Protein AF-A0AAE0CPK6-F1 (afdb_monomer_lite)

Organism: NCBI:txid168575

Radius of gyration: 24.34 Å; chains: 1; bounding box: 61×37×57 Å

Sequence (137 aa):
MIRNIWILVYSTSNIWTSWIKAYLLKGLSINAKVNAIVLDDNWRLPGAMSIDLAEIQSRMPSYNPNSTFDDRIMWLPSSNGIYSAVSAMDSLRTPHPLVSWYKIMWFPQNIPRMGFILWLAIKGRLSTLDRVQRYDP

pLDDT: mean 75.07, std 14.52, range [30.91, 92.25]

Foldseek 3Di:
DVVVVCCVLPVDPDPVSVVCCVAFCPVHDPPHDQVVQDDPQAGNTPDDPDPVSVVVNVPDDGRDDDPVDDDDQFDVLDPVRDDDPVSVVVVVDDDDDDDPCVCVLDDPPDDVVVSVVVVCVVVVNPPDCVVVVVPDD

Structure (mmCIF, N/CA/C/O backbone):
data_AF-A0AAE0CPK6-F1
#
_entry.id   AF-A0AAE0CPK6-F1
#
loop_
_atom_site.group_PDB
_atom_site.id
_atom_site.type_symbol
_atom_site.label_atom_id
_atom_site.label_alt_id
_atom_site.label_comp_id
_atom_site.label_asym_id
_atom_site.label_entity_id
_atom_site.label_seq_id
_atom_site.pdbx_PDB_ins_code
_atom_site.Cartn_x
_atom_site.Cartn_y
_atom_site.Cartn_z
_atom_site.occupancy
_atom_site.B_iso_or_equiv
_atom_site.auth_seq_id
_atom_site.auth_comp_id
_atom_site.auth_asym_id
_atom_site.auth_atom_id
_atom_site.pdbx_PDB_model_num
ATOM 1 N N . MET A 1 1 ? 17.591 1.811 -5.990 1.00 42.50 1 MET A N 1
ATOM 2 C CA . MET A 1 1 ? 16.547 1.111 -5.202 1.00 42.50 1 MET A CA 1
ATOM 3 C C . MET A 1 1 ? 15.745 0.076 -6.004 1.00 42.50 1 MET A C 1
ATOM 5 O O . MET A 1 1 ? 14.883 -0.553 -5.419 1.00 42.50 1 MET A O 1
ATOM 9 N N . ILE A 1 2 ? 16.079 -0.227 -7.269 1.00 32.22 2 ILE A N 1
ATOM 10 C CA . ILE A 1 2 ? 15.656 -1.499 -7.892 1.00 32.22 2 ILE A CA 1
ATOM 11 C C . ILE A 1 2 ? 16.269 -2.677 -7.126 1.00 32.22 2 ILE A C 1
ATOM 13 O O . ILE A 1 2 ? 15.557 -3.607 -6.799 1.00 32.22 2 ILE A O 1
ATOM 17 N N . ARG A 1 3 ? 17.523 -2.561 -6.668 1.00 32.56 3 ARG A N 1
ATOM 18 C CA . ARG A 1 3 ? 18.231 -3.570 -5.858 1.00 32.56 3 ARG A CA 1
ATOM 19 C C . ARG A 1 3 ? 17.502 -4.011 -4.572 1.00 32.56 3 ARG A C 1
ATOM 21 O O . ARG A 1 3 ? 17.610 -5.171 -4.214 1.00 32.56 3 ARG A O 1
ATOM 28 N N . ASN A 1 4 ? 16.729 -3.142 -3.908 1.00 30.91 4 ASN A N 1
ATOM 29 C CA . ASN A 1 4 ? 16.100 -3.469 -2.614 1.00 30.91 4 ASN A CA 1
ATOM 30 C C . ASN A 1 4 ? 14.715 -4.126 -2.762 1.00 30.91 4 ASN A C 1
ATOM 32 O O . ASN A 1 4 ? 14.389 -5.017 -1.984 1.00 30.91 4 ASN A O 1
ATOM 36 N N . ILE A 1 5 ? 13.942 -3.769 -3.796 1.00 42.53 5 ILE A N 1
ATOM 37 C CA . ILE A 1 5 ? 12.743 -4.533 -4.195 1.00 42.53 5 ILE A CA 1
ATOM 38 C C . ILE A 1 5 ? 13.173 -5.873 -4.805 1.00 42.53 5 ILE A C 1
ATOM 40 O O . ILE A 1 5 ? 12.574 -6.908 -4.524 1.00 42.53 5 ILE A O 1
ATOM 44 N N . TRP A 1 6 ? 14.284 -5.878 -5.549 1.00 41.53 6 TRP A N 1
ATOM 45 C CA . TRP A 1 6 ? 14.892 -7.100 -6.060 1.00 41.53 6 TRP A CA 1
ATOM 46 C C . TRP A 1 6 ? 15.318 -8.034 -4.926 1.00 41.53 6 TRP A C 1
ATOM 48 O O . TRP A 1 6 ? 15.040 -9.210 -5.020 1.00 41.53 6 TRP A O 1
ATOM 58 N N . ILE A 1 7 ? 15.883 -7.557 -3.812 1.00 37.34 7 ILE A N 1
ATOM 59 C CA . ILE A 1 7 ? 16.256 -8.423 -2.673 1.00 37.34 7 ILE A CA 1
ATOM 60 C C . ILE A 1 7 ? 15.035 -9.077 -1.992 1.00 37.34 7 ILE A C 1
ATOM 62 O O . ILE A 1 7 ? 15.117 -10.246 -1.612 1.00 37.34 7 ILE A O 1
ATOM 66 N N . LEU A 1 8 ? 13.887 -8.391 -1.909 1.00 41.06 8 LEU A N 1
ATOM 67 C CA . LEU A 1 8 ? 12.632 -8.983 -1.409 1.00 41.06 8 LEU A CA 1
ATOM 68 C C . LEU A 1 8 ? 12.038 -10.027 -2.377 1.00 41.06 8 LEU A C 1
ATOM 70 O O . LEU A 1 8 ? 11.474 -11.023 -1.930 1.00 41.06 8 LEU A O 1
ATOM 74 N N . VAL A 1 9 ? 12.218 -9.835 -3.688 1.00 45.38 9 VAL A N 1
ATOM 75 C CA . VAL A 1 9 ? 11.770 -10.748 -4.763 1.00 45.38 9 VAL A CA 1
ATOM 76 C C . VAL A 1 9 ? 12.792 -11.866 -5.058 1.00 45.38 9 VAL A C 1
ATOM 78 O O . VAL A 1 9 ? 12.444 -12.902 -5.612 1.00 45.38 9 VAL A O 1
ATOM 81 N N . TYR A 1 10 ? 14.063 -11.698 -4.695 1.00 46.44 10 TYR A N 1
ATOM 82 C CA . TYR A 1 10 ? 15.149 -12.599 -5.096 1.00 46.44 10 TYR A CA 1
ATOM 83 C C . TYR A 1 10 ? 15.528 -13.620 -4.023 1.00 46.44 10 TYR A C 1
ATOM 85 O O . TYR A 1 10 ? 16.046 -14.681 -4.359 1.00 46.44 10 TYR A O 1
ATOM 93 N N . SER A 1 11 ? 15.262 -13.326 -2.747 1.00 46.47 11 SER A N 1
ATOM 94 C CA . SER A 1 11 ? 15.707 -14.176 -1.634 1.00 46.47 11 SER A CA 1
ATOM 95 C C . SER A 1 11 ? 14.779 -15.361 -1.337 1.00 46.47 11 SER A C 1
ATOM 97 O O . SER A 1 11 ? 15.170 -16.298 -0.649 1.00 46.47 11 SER A O 1
ATOM 99 N N . THR A 1 12 ? 13.553 -15.375 -1.864 1.00 49.53 12 THR A N 1
ATOM 100 C CA . THR A 1 12 ? 12.637 -16.498 -1.635 1.00 49.53 12 THR A CA 1
ATOM 101 C C . THR A 1 12 ? 12.315 -17.199 -2.947 1.00 49.53 12 THR A C 1
ATOM 103 O O . THR A 1 12 ? 11.850 -16.601 -3.910 1.00 49.53 12 THR A O 1
ATOM 106 N N . SER A 1 13 ? 12.593 -18.499 -2.999 1.00 56.94 13 SER A N 1
ATOM 107 C CA . SER A 1 13 ? 12.091 -19.429 -4.010 1.00 56.94 13 SER A CA 1
ATOM 108 C C . SER A 1 13 ? 10.607 -19.701 -3.756 1.00 56.94 13 SER A C 1
ATOM 110 O O . SER A 1 13 ? 10.198 -20.821 -3.455 1.00 56.94 13 SER A O 1
ATOM 112 N N . ASN A 1 14 ? 9.794 -18.654 -3.774 1.00 62.22 14 ASN A N 1
ATOM 113 C CA . ASN A 1 14 ? 8.348 -18.756 -3.697 1.00 62.22 14 ASN A CA 1
ATOM 114 C C . ASN A 1 14 ? 7.775 -18.881 -5.113 1.00 62.22 14 ASN A C 1
ATOM 116 O O . ASN A 1 14 ? 8.312 -18.364 -6.090 1.00 62.22 14 ASN A O 1
ATOM 120 N N . ILE A 1 15 ? 6.661 -19.602 -5.221 1.00 64.81 15 ILE A N 1
ATOM 121 C CA . ILE A 1 15 ? 6.002 -19.943 -6.492 1.00 64.81 15 ILE A CA 1
ATOM 122 C C . ILE A 1 15 ? 5.818 -18.722 -7.399 1.00 64.81 15 ILE A C 1
ATOM 124 O O . ILE A 1 15 ? 5.993 -18.823 -8.608 1.00 64.81 15 ILE A O 1
ATOM 128 N N . TRP A 1 16 ? 5.545 -17.556 -6.815 1.00 51.31 16 TRP A N 1
ATOM 129 C CA . TRP A 1 16 ? 5.343 -16.309 -7.544 1.00 51.31 16 TRP A CA 1
ATOM 130 C C . TRP A 1 16 ? 6.608 -15.799 -8.255 1.00 51.31 16 TRP A C 1
ATOM 132 O O . TRP A 1 16 ? 6.542 -15.367 -9.404 1.00 51.31 16 TRP A O 1
ATOM 142 N N . THR A 1 17 ? 7.783 -15.909 -7.631 1.00 61.44 17 THR A N 1
ATOM 143 C CA . THR A 1 17 ? 9.053 -15.457 -8.226 1.00 61.44 17 THR A CA 1
ATOM 144 C C . THR A 1 17 ? 9.554 -16.456 -9.265 1.00 61.44 17 THR A C 1
ATOM 146 O O . THR A 1 17 ? 10.063 -16.051 -10.313 1.00 61.44 17 THR A O 1
ATOM 149 N N . SER A 1 18 ? 9.321 -17.752 -9.037 1.00 60.94 18 SER A N 1
ATOM 150 C CA . SER A 1 18 ? 9.518 -18.805 -10.040 1.00 60.94 18 SER A CA 1
ATOM 151 C C . SER A 1 18 ? 8.600 -18.624 -11.249 1.00 60.94 18 SER A C 1
ATOM 153 O O . SER A 1 18 ? 9.050 -18.786 -12.379 1.00 60.94 18 SER A O 1
ATOM 155 N N . TRP A 1 19 ? 7.344 -18.225 -11.036 1.00 66.69 19 TRP A N 1
ATOM 156 C CA . TRP A 1 19 ? 6.393 -17.933 -12.108 1.00 66.69 19 TRP A CA 1
ATOM 157 C C . TRP A 1 19 ? 6.839 -16.713 -12.931 1.00 66.69 19 TRP A C 1
ATOM 159 O O . TRP A 1 19 ? 6.979 -16.814 -14.146 1.00 66.69 19 TRP A O 1
ATOM 169 N N . ILE A 1 20 ? 7.204 -15.593 -12.301 1.00 64.25 20 ILE A N 1
ATOM 170 C CA . ILE A 1 20 ? 7.729 -14.420 -13.029 1.00 64.25 20 ILE A CA 1
ATOM 171 C C . ILE A 1 20 ? 8.979 -14.779 -13.844 1.00 64.25 20 ILE A C 1
ATOM 173 O O . ILE A 1 20 ? 9.075 -14.423 -15.020 1.00 64.25 20 ILE A O 1
ATOM 177 N N . LYS A 1 21 ? 9.920 -15.529 -13.258 1.00 63.62 21 LYS A N 1
ATOM 178 C CA . LYS A 1 21 ? 11.132 -15.977 -13.962 1.00 63.62 21 LYS A CA 1
ATOM 179 C C . LYS A 1 21 ? 10.813 -16.900 -15.142 1.00 63.62 21 LYS A C 1
ATOM 181 O O . LYS A 1 21 ? 11.401 -16.744 -16.207 1.00 63.62 21 LYS A O 1
ATOM 186 N N . ALA A 1 22 ? 9.883 -17.836 -14.966 1.00 64.75 22 ALA A N 1
ATOM 187 C CA . ALA A 1 22 ? 9.522 -18.818 -15.983 1.00 64.75 22 ALA A CA 1
ATOM 188 C C . ALA A 1 22 ? 8.689 -18.244 -17.138 1.00 64.75 22 ALA A C 1
ATOM 190 O O . ALA A 1 22 ? 8.737 -18.813 -18.227 1.00 64.75 22 ALA A O 1
ATOM 191 N N . TYR A 1 23 ? 7.934 -17.160 -16.918 1.00 66.00 23 TYR A N 1
ATOM 192 C CA . TYR A 1 23 ? 6.995 -16.624 -17.913 1.00 66.00 23 TYR A CA 1
ATOM 193 C C . TYR A 1 23 ? 7.400 -15.256 -18.466 1.00 66.00 23 TYR A C 1
ATOM 195 O O . TYR A 1 23 ? 7.444 -15.093 -19.681 1.00 66.00 23 TYR A O 1
ATOM 203 N N . LEU A 1 24 ? 7.732 -14.287 -17.607 1.00 62.81 24 LEU A N 1
ATOM 204 C CA . LEU A 1 24 ? 8.077 -12.923 -18.035 1.00 62.81 24 LEU A CA 1
ATOM 205 C C . LEU A 1 24 ? 9.543 -12.795 -18.460 1.00 62.81 24 LEU A C 1
ATOM 207 O O . LEU A 1 24 ? 9.848 -12.042 -19.377 1.00 62.81 24 LEU A O 1
ATOM 211 N N . LEU A 1 25 ? 10.446 -13.538 -17.812 1.00 65.56 25 LEU A N 1
ATOM 212 C CA . LEU A 1 25 ? 11.890 -13.490 -18.084 1.00 65.56 25 LEU A CA 1
ATOM 213 C C . LEU A 1 25 ? 12.387 -14.677 -18.920 1.00 65.56 25 LEU A C 1
ATOM 215 O O . LEU A 1 25 ? 13.593 -14.872 -19.072 1.00 65.56 25 LEU A O 1
ATOM 219 N N . LYS A 1 26 ? 11.477 -15.493 -19.462 1.00 69.31 26 LYS A N 1
ATOM 220 C CA . LYS A 1 26 ? 11.834 -16.686 -20.234 1.00 69.31 26 LYS A CA 1
ATOM 221 C C . LYS A 1 26 ? 12.644 -16.294 -21.471 1.00 69.31 26 LYS A C 1
ATOM 223 O O . LYS A 1 26 ? 12.134 -15.621 -22.358 1.00 69.31 26 LYS A O 1
ATOM 228 N N . GLY A 1 27 ? 13.899 -16.735 -21.533 1.00 68.69 27 GLY A N 1
ATOM 229 C CA . GLY A 1 27 ? 14.818 -16.406 -22.630 1.00 68.69 27 GLY A CA 1
ATOM 230 C C . GLY A 1 27 ? 15.546 -15.067 -22.477 1.00 68.69 27 GLY A C 1
ATOM 231 O O . GLY A 1 27 ? 16.381 -14.738 -23.316 1.00 68.69 27 GLY A O 1
ATOM 232 N N . LEU A 1 28 ? 15.292 -14.318 -21.401 1.00 70.94 28 LEU A N 1
ATOM 233 C CA . LEU A 1 28 ? 16.017 -13.096 -21.071 1.00 70.94 28 LEU A CA 1
ATOM 234 C C . LEU A 1 28 ? 17.116 -13.401 -20.056 1.00 70.94 28 LEU A C 1
ATOM 236 O O . LEU A 1 28 ? 16.927 -14.129 -19.082 1.00 70.94 28 LEU A O 1
ATOM 240 N N . SER A 1 29 ? 18.286 -12.810 -20.287 1.00 72.88 29 SER A N 1
ATOM 241 C CA . SER A 1 29 ? 19.353 -12.779 -19.291 1.00 72.88 29 SER A CA 1
ATOM 242 C C . SER A 1 29 ? 18.846 -12.126 -18.007 1.00 72.88 29 SER A C 1
ATOM 244 O O . SER A 1 29 ? 18.062 -11.181 -18.040 1.00 72.88 29 SER A O 1
ATOM 246 N N . ILE A 1 30 ? 19.365 -12.563 -16.863 1.00 65.94 30 ILE A N 1
ATOM 247 C CA . ILE A 1 30 ? 19.077 -11.922 -15.576 1.00 65.94 30 ILE A CA 1
ATOM 248 C C . ILE A 1 30 ? 19.508 -10.446 -15.527 1.00 65.94 30 ILE A C 1
ATOM 250 O O . ILE A 1 30 ? 18.977 -9.670 -14.740 1.00 65.94 30 ILE A O 1
ATOM 254 N N . ASN A 1 31 ? 20.439 -10.062 -16.405 1.00 74.25 31 ASN A N 1
ATOM 255 C CA . ASN A 1 31 ? 20.918 -8.694 -16.584 1.00 74.25 31 ASN A CA 1
ATOM 256 C C . ASN A 1 31 ? 20.301 -8.014 -17.819 1.00 74.25 31 ASN A C 1
ATOM 258 O O . ASN A 1 31 ? 20.800 -6.975 -18.260 1.00 74.25 31 ASN A O 1
ATOM 262 N N . ALA A 1 32 ? 19.266 -8.606 -18.425 1.00 75.38 32 ALA A N 1
ATOM 263 C CA . ALA A 1 32 ? 18.577 -8.002 -19.555 1.00 75.38 32 ALA A CA 1
ATOM 264 C C . ALA A 1 32 ? 17.979 -6.653 -19.138 1.00 75.38 32 ALA A C 1
ATOM 266 O O . ALA A 1 32 ? 17.304 -6.531 -18.116 1.00 75.38 32 ALA A O 1
ATOM 267 N N . LYS A 1 33 ? 18.256 -5.624 -19.940 1.00 77.50 33 LYS A N 1
ATOM 268 C CA . LYS A 1 33 ? 17.668 -4.294 -19.769 1.00 77.50 33 LYS A CA 1
ATOM 269 C C . LYS A 1 33 ? 16.267 -4.273 -20.375 1.00 77.50 33 LYS A C 1
ATOM 271 O O . LYS A 1 33 ? 15.968 -5.074 -21.254 1.00 77.50 33 LYS A O 1
ATOM 276 N N . VAL A 1 34 ? 15.447 -3.301 -19.978 1.00 77.94 34 VAL A N 1
ATOM 277 C CA . VAL A 1 34 ? 14.102 -3.086 -20.549 1.00 77.94 34 VAL A CA 1
ATOM 278 C C . VAL A 1 34 ? 14.146 -2.954 -22.078 1.00 77.94 34 VAL A C 1
ATOM 280 O O . VAL A 1 34 ? 13.298 -3.511 -22.759 1.00 77.94 34 VAL A O 1
ATOM 283 N N . ASN A 1 35 ? 15.201 -2.349 -22.633 1.00 77.94 35 ASN A N 1
ATOM 284 C CA . ASN A 1 35 ? 15.407 -2.255 -24.083 1.00 77.94 35 ASN A CA 1
ATOM 285 C C . ASN A 1 35 ? 15.498 -3.620 -24.808 1.00 77.94 35 ASN A C 1
ATOM 287 O O . ASN A 1 35 ? 15.368 -3.683 -26.020 1.00 77.94 35 ASN A O 1
ATOM 291 N N . ALA A 1 36 ? 15.724 -4.731 -24.097 1.00 79.31 36 ALA A N 1
ATOM 292 C CA . ALA A 1 36 ? 15.710 -6.068 -24.698 1.00 79.31 36 ALA A CA 1
ATOM 293 C C . ALA A 1 36 ? 14.290 -6.570 -25.025 1.00 79.31 36 ALA A C 1
ATOM 295 O O . ALA A 1 36 ? 14.143 -7.518 -25.792 1.00 79.31 36 ALA A O 1
ATOM 296 N N . ILE A 1 37 ? 13.259 -5.958 -24.432 1.00 78.56 37 ILE A N 1
ATOM 297 C CA . ILE A 1 37 ? 11.844 -6.332 -24.584 1.00 78.56 37 ILE A CA 1
ATOM 298 C C . ILE A 1 37 ? 10.996 -5.189 -25.147 1.00 78.56 37 ILE A C 1
ATOM 300 O O . ILE A 1 37 ? 9.774 -5.215 -25.037 1.00 78.56 37 ILE A O 1
ATOM 304 N N . VAL A 1 38 ? 11.634 -4.185 -25.741 1.00 81.19 38 VAL A N 1
ATOM 305 C CA . VAL A 1 38 ? 10.977 -3.051 -26.389 1.00 81.19 38 VAL A CA 1
ATOM 306 C C . VAL A 1 38 ? 11.466 -2.992 -27.832 1.00 81.19 38 VAL A C 1
ATOM 308 O O . VAL A 1 38 ? 12.668 -3.065 -28.076 1.00 81.19 38 VAL A O 1
ATOM 311 N N . LEU A 1 39 ? 10.547 -2.855 -28.788 1.00 79.62 39 LEU A N 1
ATOM 312 C CA . LEU A 1 39 ? 10.885 -2.455 -30.156 1.00 79.62 39 LEU A CA 1
ATOM 313 C C . LEU A 1 39 ? 9.882 -1.410 -30.635 1.00 79.62 39 LEU A C 1
ATO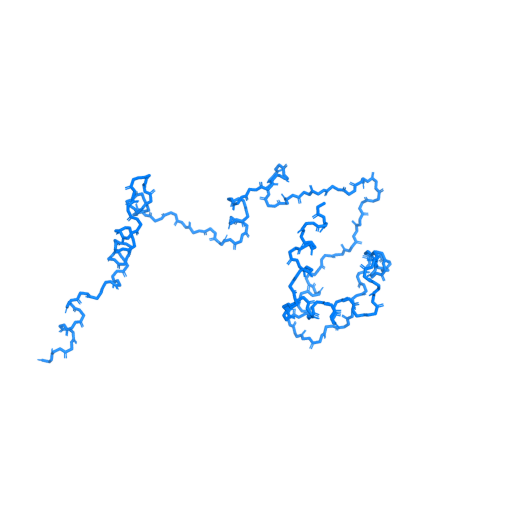M 315 O O . LEU A 1 39 ? 8.687 -1.587 -30.409 1.00 79.62 39 LEU A O 1
ATOM 319 N N . ASP A 1 40 ? 10.367 -0.368 -31.309 1.00 77.38 40 ASP A N 1
ATOM 320 C CA . ASP A 1 40 ? 9.541 0.701 -31.884 1.00 77.38 40 ASP A CA 1
ATOM 321 C C . ASP A 1 40 ? 8.547 1.275 -30.855 1.00 77.38 40 ASP A C 1
ATOM 323 O O . ASP A 1 40 ? 7.345 1.338 -31.107 1.00 77.38 40 ASP A O 1
ATOM 327 N N . ASP A 1 41 ? 9.041 1.581 -29.647 1.00 74.50 41 ASP A N 1
ATOM 328 C CA . ASP A 1 41 ? 8.271 2.107 -28.502 1.00 74.50 41 ASP A CA 1
ATOM 329 C C . ASP A 1 41 ? 7.124 1.202 -27.998 1.00 74.50 41 ASP A C 1
ATOM 331 O O . ASP A 1 41 ? 6.263 1.606 -27.209 1.00 74.50 41 ASP A O 1
ATOM 335 N N . ASN A 1 42 ? 7.135 -0.074 -28.399 1.00 78.06 42 ASN A N 1
ATOM 336 C CA . ASN A 1 42 ? 6.141 -1.070 -28.015 1.00 78.06 42 ASN A CA 1
ATOM 337 C C . ASN A 1 42 ? 6.753 -2.238 -27.235 1.00 78.06 42 ASN A C 1
ATOM 339 O O . ASN A 1 42 ? 7.842 -2.733 -27.536 1.00 78.06 42 ASN A O 1
ATOM 343 N N . TRP A 1 43 ? 6.009 -2.720 -26.236 1.00 79.69 43 TRP A N 1
ATOM 344 C CA . TRP A 1 43 ? 6.383 -3.892 -25.448 1.00 79.69 43 TRP A CA 1
ATOM 345 C C . TRP A 1 43 ? 6.324 -5.167 -26.295 1.00 79.69 43 TRP A C 1
ATOM 347 O O . TRP A 1 43 ? 5.285 -5.520 -26.849 1.00 79.69 43 TRP A O 1
ATOM 357 N N . ARG A 1 44 ? 7.428 -5.910 -26.334 1.00 80.19 44 ARG A N 1
ATOM 358 C CA . ARG A 1 44 ? 7.532 -7.250 -26.924 1.00 80.19 44 ARG A CA 1
ATOM 359 C C . ARG A 1 44 ? 7.585 -8.301 -25.827 1.00 80.19 44 ARG A C 1
ATOM 361 O O . ARG A 1 44 ? 8.625 -8.898 -25.552 1.00 80.19 44 ARG A O 1
ATOM 368 N N . LEU A 1 45 ? 6.446 -8.492 -25.173 1.00 75.94 45 LEU A N 1
ATOM 369 C CA . LEU A 1 45 ? 6.280 -9.518 -24.149 1.00 75.94 45 LEU A CA 1
ATOM 370 C C . LEU A 1 45 ? 5.950 -10.873 -24.797 1.00 75.94 45 LEU A C 1
ATOM 372 O O . LEU A 1 45 ? 5.337 -10.909 -25.867 1.00 75.94 45 LEU A O 1
ATOM 376 N N . PRO A 1 46 ? 6.312 -12.000 -24.158 1.00 74.00 46 PRO A N 1
ATOM 377 C CA . PRO A 1 46 ? 5.804 -13.308 -24.553 1.00 74.00 46 PRO A CA 1
ATOM 378 C C . PRO A 1 46 ? 4.269 -13.324 -24.551 1.00 74.00 46 PRO A C 1
ATOM 380 O O . PRO A 1 46 ? 3.640 -12.673 -23.712 1.00 74.00 46 PRO A O 1
ATOM 383 N N . GLY A 1 47 ? 3.672 -14.089 -25.469 1.00 76.38 47 GLY A N 1
ATOM 384 C CA . GLY A 1 47 ? 2.218 -14.226 -25.554 1.00 76.38 47 GLY A CA 1
ATOM 385 C C . GLY A 1 47 ? 1.607 -14.654 -24.217 1.00 76.38 47 GLY A C 1
ATOM 386 O O . GLY A 1 47 ? 2.126 -15.548 -23.542 1.00 76.38 47 GLY A O 1
ATOM 387 N N . ALA A 1 48 ? 0.519 -13.993 -23.820 1.00 74.56 48 ALA A N 1
ATOM 388 C CA . ALA A 1 48 ? -0.179 -14.305 -22.583 1.00 74.56 48 ALA A CA 1
ATOM 389 C C . ALA A 1 48 ? -0.725 -15.742 -22.594 1.00 74.56 48 ALA A C 1
ATOM 391 O O . ALA A 1 48 ? -1.490 -16.129 -23.472 1.00 74.56 48 ALA A O 1
ATOM 392 N N . MET A 1 49 ? -0.345 -16.524 -21.582 1.00 71.19 49 MET A N 1
ATOM 393 C CA . MET A 1 49 ? -0.762 -17.926 -21.421 1.00 71.19 49 MET A CA 1
ATOM 394 C C . MET A 1 49 ? -2.039 -18.076 -20.575 1.00 71.19 49 MET A C 1
ATOM 396 O O . MET A 1 49 ? -2.534 -19.186 -20.400 1.00 71.19 49 MET A O 1
ATOM 400 N N . SER A 1 50 ? -2.564 -16.975 -20.027 1.00 79.31 50 SER A N 1
ATOM 401 C CA . SER A 1 50 ? -3.829 -16.921 -19.288 1.00 79.31 50 SER A CA 1
ATOM 402 C C . SER A 1 50 ? -4.614 -15.661 -19.647 1.00 79.31 50 SER A C 1
ATOM 404 O O . SER A 1 50 ? -4.040 -14.674 -20.114 1.00 79.31 50 SER A O 1
ATOM 406 N N . ILE A 1 51 ? -5.925 -15.690 -19.396 1.00 79.88 51 ILE A N 1
ATOM 407 C CA . ILE A 1 51 ? -6.808 -14.542 -19.629 1.00 79.88 51 ILE A CA 1
ATOM 408 C C . ILE A 1 51 ? -6.392 -13.337 -18.770 1.00 79.88 51 ILE A C 1
ATOM 410 O O . ILE A 1 51 ? -6.314 -12.227 -19.284 1.00 79.88 51 ILE A O 1
ATOM 414 N N . ASP A 1 52 ? -6.005 -13.573 -17.511 1.00 77.62 52 ASP A N 1
ATOM 415 C CA . ASP A 1 52 ? -5.559 -12.522 -16.587 1.00 77.62 52 ASP A CA 1
ATOM 416 C C . ASP A 1 52 ? -4.283 -11.842 -17.094 1.00 77.62 52 ASP A C 1
ATOM 418 O O . ASP A 1 52 ? -4.137 -10.624 -17.033 1.00 77.62 52 ASP A O 1
ATOM 422 N N . LEU A 1 53 ? -3.347 -12.628 -17.636 1.00 72.19 53 LEU A N 1
ATOM 423 C CA . LEU A 1 53 ? -2.125 -12.099 -18.233 1.00 72.19 53 LEU A CA 1
ATOM 424 C C . LEU A 1 53 ? -2.418 -11.286 -19.489 1.00 72.19 53 LEU A C 1
ATOM 426 O O . LEU A 1 53 ? -1.798 -10.243 -19.684 1.00 72.19 53 LEU A O 1
ATOM 430 N N . ALA A 1 54 ? -3.346 -11.749 -20.327 1.00 80.62 54 ALA A N 1
ATOM 431 C CA . ALA A 1 54 ? -3.745 -11.035 -21.533 1.00 80.62 54 ALA A CA 1
ATOM 432 C C . ALA A 1 54 ? -4.411 -9.702 -21.171 1.00 80.62 54 ALA A C 1
ATOM 434 O O . A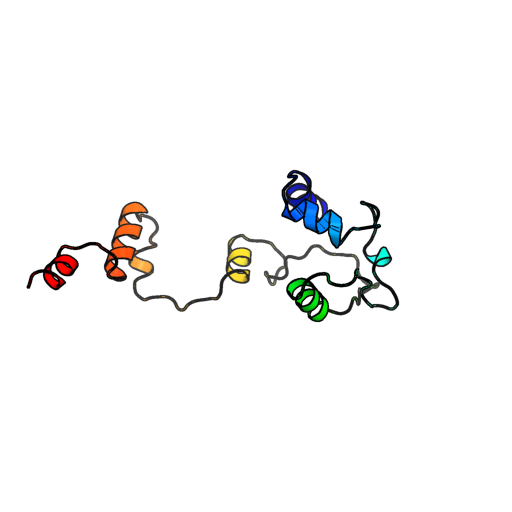LA A 1 54 ? -4.099 -8.670 -21.762 1.00 80.62 54 ALA A O 1
ATOM 435 N N . GLU A 1 55 ? -5.261 -9.704 -20.144 1.00 81.88 55 GLU A N 1
ATOM 436 C CA . GLU A 1 55 ? -5.888 -8.499 -19.615 1.00 81.88 55 GLU A CA 1
ATOM 437 C C . GLU A 1 55 ? -4.845 -7.522 -19.056 1.00 81.88 55 GLU A C 1
ATOM 439 O O . GLU A 1 55 ? -4.863 -6.340 -19.405 1.00 81.88 55 GLU A O 1
ATOM 444 N N . ILE A 1 56 ? -3.888 -7.999 -18.256 1.00 76.75 56 ILE A N 1
ATOM 445 C CA . ILE A 1 56 ? -2.788 -7.167 -17.749 1.00 76.75 56 ILE A CA 1
ATOM 446 C C . ILE A 1 56 ? -1.971 -6.581 -18.906 1.00 76.75 56 ILE A C 1
ATOM 448 O O . ILE A 1 56 ? -1.729 -5.376 -18.910 1.00 76.75 56 ILE A O 1
ATOM 452 N N . GLN A 1 57 ? -1.578 -7.400 -19.890 1.00 78.94 57 GLN A N 1
ATOM 453 C CA . GLN A 1 57 ? -0.835 -6.945 -21.071 1.00 78.94 57 GLN A CA 1
ATOM 454 C C . GLN A 1 57 ? -1.622 -5.891 -21.859 1.00 78.94 57 GLN A C 1
ATOM 456 O O . GLN A 1 57 ? -1.043 -4.890 -22.268 1.00 78.94 57 GLN A O 1
ATOM 461 N N . SER A 1 58 ? -2.941 -6.059 -22.001 1.00 81.62 58 SER A N 1
ATOM 462 C CA . SER A 1 58 ? -3.802 -5.103 -22.711 1.00 81.62 58 SER A CA 1
ATOM 463 C C . SER A 1 58 ? -3.905 -3.738 -22.020 1.00 81.62 58 SER A C 1
ATOM 465 O O . SER A 1 58 ? -4.124 -2.725 -22.678 1.00 81.62 58 SER A O 1
ATOM 467 N N . ARG A 1 59 ? -3.733 -3.703 -20.693 1.00 81.56 59 ARG A N 1
ATOM 468 C CA . ARG A 1 59 ? -3.784 -2.485 -19.871 1.00 81.56 59 ARG A CA 1
ATOM 469 C C . ARG A 1 59 ? -2.414 -1.836 -19.669 1.00 81.56 59 ARG A C 1
ATOM 471 O O . ARG A 1 59 ? -2.340 -0.790 -19.022 1.00 81.56 59 ARG A O 1
ATOM 478 N N . MET A 1 60 ? -1.329 -2.445 -20.155 1.00 75.88 60 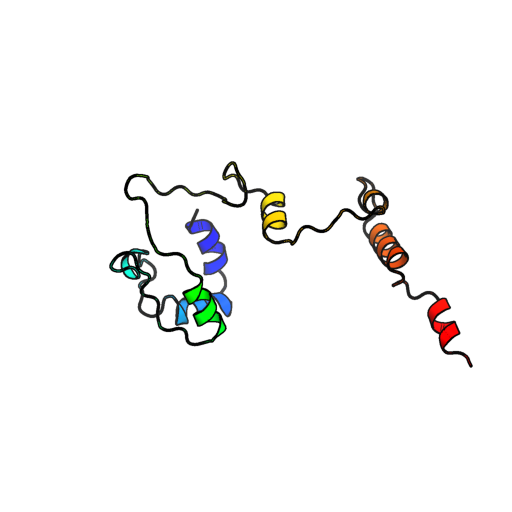MET A N 1
ATOM 479 C CA . MET A 1 60 ? 0.002 -1.860 -20.009 1.00 75.88 60 MET A CA 1
ATOM 480 C C . MET A 1 60 ? 0.126 -0.584 -20.854 1.00 75.88 60 MET A C 1
ATOM 482 O O . MET A 1 60 ? -0.263 -0.582 -22.022 1.00 75.88 60 MET A O 1
ATOM 486 N N . PRO A 1 61 ? 0.687 0.505 -20.301 1.00 78.12 61 PRO A N 1
ATOM 487 C CA . PRO A 1 61 ? 0.930 1.719 -21.068 1.00 78.12 61 PRO A CA 1
ATOM 488 C C . PRO A 1 61 ? 2.027 1.492 -22.116 1.00 78.12 61 PRO A C 1
ATOM 490 O O . PRO A 1 61 ? 2.951 0.703 -21.897 1.00 78.12 61 PRO A O 1
ATOM 493 N N . SER A 1 62 ? 1.963 2.226 -23.229 1.00 75.38 62 SER A N 1
ATOM 494 C CA . SER A 1 62 ? 3.035 2.269 -24.231 1.00 75.38 62 SER A CA 1
ATOM 495 C C . SER A 1 62 ? 4.363 2.687 -23.596 1.00 75.38 62 SER A C 1
ATOM 497 O O . SER A 1 62 ? 4.394 3.566 -22.727 1.00 75.38 62 SER A O 1
ATOM 499 N N . TYR A 1 63 ? 5.465 2.081 -24.034 1.00 76.94 63 TYR A N 1
ATOM 500 C CA . TYR A 1 63 ? 6.789 2.424 -23.532 1.00 76.94 63 TYR A CA 1
ATOM 501 C C . TYR A 1 63 ? 7.299 3.679 -24.247 1.00 76.94 63 TYR A C 1
ATOM 503 O O . TYR A 1 63 ? 7.787 3.599 -25.363 1.00 76.94 63 TYR A O 1
ATOM 511 N N . ASN A 1 64 ? 7.184 4.839 -23.599 1.00 75.12 64 ASN A N 1
ATOM 512 C CA . ASN A 1 64 ? 7.699 6.109 -24.117 1.00 75.12 64 ASN A CA 1
ATOM 513 C C . ASN A 1 64 ? 8.647 6.755 -23.088 1.00 75.12 64 ASN A C 1
ATOM 515 O O . ASN A 1 64 ? 8.226 7.624 -22.314 1.00 75.12 64 ASN A O 1
ATOM 519 N N . PRO A 1 65 ? 9.897 6.273 -22.977 1.00 73.88 65 PRO A N 1
ATOM 520 C CA . PRO A 1 65 ? 10.861 6.824 -22.039 1.00 73.88 65 PRO A CA 1
ATOM 521 C C . PRO A 1 65 ? 11.277 8.225 -22.492 1.00 73.88 65 PRO A C 1
ATOM 523 O O . PRO A 1 65 ? 11.638 8.452 -23.644 1.00 73.88 65 PRO A O 1
ATOM 526 N N . ASN A 1 66 ? 11.286 9.178 -21.565 1.00 74.81 66 ASN A N 1
ATOM 527 C CA . ASN A 1 66 ? 11.839 10.491 -21.851 1.00 74.81 66 ASN A CA 1
ATOM 528 C C . ASN A 1 66 ? 13.371 10.408 -21.809 1.00 74.81 66 ASN A C 1
ATOM 530 O O . ASN A 1 66 ? 13.960 10.412 -20.733 1.00 74.81 66 ASN A O 1
ATOM 534 N N . SER A 1 67 ? 14.014 10.347 -22.976 1.00 74.44 67 SER A N 1
ATOM 535 C CA . SER A 1 67 ? 15.477 10.265 -23.112 1.00 74.44 67 SER A CA 1
ATOM 536 C C . SER A 1 67 ? 16.221 11.523 -22.649 1.00 74.44 67 SER A C 1
ATOM 538 O O . SER A 1 67 ? 17.446 11.520 -22.564 1.00 74.44 67 SER A O 1
ATOM 540 N N . 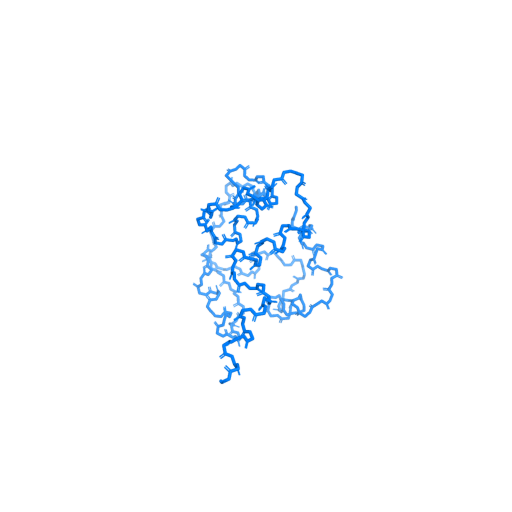THR A 1 68 ? 15.491 12.596 -22.339 1.00 80.12 68 THR A N 1
ATOM 541 C CA . THR A 1 68 ? 16.053 13.894 -21.944 1.00 80.12 68 THR A CA 1
ATOM 542 C C . THR A 1 68 ? 16.386 13.973 -20.452 1.00 80.12 68 THR A C 1
ATOM 544 O O . THR A 1 68 ? 17.103 14.880 -20.034 1.00 80.12 68 THR A O 1
ATOM 547 N N . PHE A 1 69 ? 15.863 13.056 -19.632 1.00 78.56 69 PHE A N 1
ATOM 548 C CA . PHE A 1 69 ? 16.056 13.069 -18.182 1.00 78.56 69 PHE A CA 1
ATOM 549 C C . PHE A 1 69 ? 16.599 11.736 -17.683 1.00 78.56 69 PHE A C 1
ATOM 551 O O . PHE A 1 69 ? 16.188 10.676 -18.142 1.00 78.56 69 PHE A O 1
ATOM 558 N N . ASP A 1 70 ? 17.470 11.805 -16.679 1.00 80.56 70 ASP A N 1
ATOM 559 C CA . ASP A 1 70 ? 17.923 10.620 -15.959 1.00 80.56 70 ASP A CA 1
ATOM 560 C C . ASP A 1 70 ? 16.783 9.968 -15.167 1.00 80.56 70 ASP A C 1
ATOM 562 O O . ASP A 1 70 ? 15.929 10.648 -14.583 1.00 80.56 70 ASP A O 1
ATOM 566 N N . ASP A 1 71 ? 16.831 8.637 -15.077 1.00 78.06 71 ASP A N 1
ATOM 567 C CA . ASP A 1 71 ? 15.897 7.844 -14.284 1.00 78.06 71 ASP A CA 1
ATOM 568 C C . ASP A 1 71 ? 15.919 8.272 -12.809 1.00 78.06 71 ASP A C 1
ATOM 570 O O . ASP A 1 71 ? 16.937 8.186 -12.112 1.00 78.06 71 ASP A O 1
ATOM 574 N N . ARG A 1 72 ? 14.754 8.678 -12.293 1.00 76.62 72 ARG A N 1
ATOM 575 C CA . ARG A 1 72 ? 14.558 9.003 -10.875 1.00 76.62 72 ARG A CA 1
ATOM 576 C C . ARG A 1 72 ? 13.627 8.004 -10.216 1.00 76.62 72 ARG A C 1
ATOM 578 O O . ARG A 1 72 ? 12.573 7.654 -10.736 1.00 76.62 72 ARG A O 1
ATOM 585 N N . ILE A 1 73 ? 14.007 7.578 -9.017 1.00 76.62 73 ILE A N 1
ATOM 586 C CA . ILE A 1 73 ? 13.182 6.697 -8.196 1.00 76.62 73 ILE A CA 1
ATOM 587 C C . ILE A 1 73 ? 12.163 7.568 -7.476 1.00 76.62 73 ILE A C 1
ATOM 589 O O . ILE A 1 73 ? 12.535 8.357 -6.610 1.00 76.62 73 ILE A O 1
ATOM 593 N N . MET A 1 74 ? 10.893 7.421 -7.839 1.00 79.56 74 MET A N 1
ATOM 594 C CA . MET A 1 74 ? 9.800 8.191 -7.255 1.00 79.56 74 MET A CA 1
ATOM 595 C C . MET A 1 74 ? 8.701 7.257 -6.766 1.00 79.56 74 MET A C 1
ATOM 597 O O . MET A 1 74 ? 8.290 6.333 -7.469 1.00 79.56 74 MET A O 1
ATOM 601 N N . TRP A 1 75 ? 8.203 7.517 -5.561 1.00 84.31 75 TRP A N 1
ATOM 602 C CA . TRP A 1 75 ? 6.985 6.890 -5.069 1.00 84.31 75 TRP A CA 1
ATOM 603 C C . TRP A 1 75 ? 5.773 7.687 -5.563 1.00 84.31 75 TRP A C 1
ATOM 605 O O . TRP A 1 75 ? 5.384 8.667 -4.938 1.00 84.31 75 TRP A O 1
ATOM 615 N N . LEU A 1 76 ? 5.194 7.278 -6.696 1.00 80.56 76 LEU A N 1
ATOM 616 C CA . LEU A 1 76 ? 4.064 7.972 -7.338 1.00 80.56 76 LEU A CA 1
ATOM 617 C C . LEU A 1 76 ? 2.829 8.166 -6.443 1.00 80.56 76 LEU A C 1
ATOM 619 O O . LEU A 1 76 ? 2.172 9.196 -6.583 1.00 80.56 76 LEU A O 1
ATOM 623 N N . PRO A 1 77 ? 2.499 7.250 -5.509 1.00 83.19 77 PRO A N 1
ATOM 624 C CA . PRO A 1 77 ? 1.385 7.484 -4.598 1.00 83.19 77 PRO A CA 1
ATOM 625 C C . PRO A 1 77 ? 1.584 8.650 -3.625 1.00 83.19 77 PRO A C 1
ATOM 627 O O . PRO A 1 77 ? 0.636 9.033 -2.944 1.00 83.19 77 PRO A O 1
ATOM 630 N N . SER A 1 78 ? 2.790 9.221 -3.543 1.00 81.19 78 SER A N 1
ATOM 631 C CA . SER A 1 78 ? 3.030 10.471 -2.829 1.00 81.19 78 SER A CA 1
ATOM 632 C C . SER A 1 78 ? 3.362 11.597 -3.802 1.00 81.19 78 SER A C 1
ATOM 634 O O . SER A 1 78 ? 4.253 11.469 -4.640 1.00 81.19 78 SER A O 1
ATOM 636 N N . SER A 1 79 ? 2.707 12.746 -3.642 1.00 79.88 79 SER A N 1
ATOM 637 C CA . SER A 1 79 ? 2.929 13.934 -4.480 1.00 79.88 79 SER A CA 1
ATOM 638 C C . SER A 1 79 ? 4.360 14.478 -4.409 1.00 79.88 79 SER A C 1
ATOM 640 O O . SER A 1 79 ? 4.837 15.090 -5.357 1.00 79.88 79 SER A O 1
ATOM 642 N N . ASN A 1 80 ? 5.063 14.233 -3.301 1.00 84.50 80 ASN A N 1
ATOM 643 C CA . ASN A 1 80 ? 6.463 14.618 -3.110 1.00 84.50 80 ASN A CA 1
ATOM 644 C C . ASN A 1 80 ? 7.462 13.504 -3.484 1.00 84.50 80 ASN A C 1
ATOM 646 O O . ASN A 1 80 ? 8.664 13.673 -3.286 1.00 84.50 80 ASN A O 1
ATOM 650 N N . GLY A 1 81 ? 6.985 12.352 -3.969 1.00 84.31 81 GLY A N 1
ATOM 651 C CA . GLY A 1 81 ? 7.818 11.204 -4.334 1.00 84.31 81 GLY A CA 1
ATOM 652 C C . GLY A 1 81 ? 8.443 10.447 -3.155 1.00 84.31 81 GLY A C 1
ATOM 653 O O . GLY A 1 81 ? 9.186 9.491 -3.386 1.00 84.31 81 GLY A O 1
ATOM 654 N N . ILE A 1 82 ? 8.147 10.835 -1.908 1.00 84.75 82 ILE A N 1
ATOM 655 C CA . ILE A 1 82 ? 8.665 10.205 -0.689 1.00 84.75 82 ILE A CA 1
ATOM 656 C C . ILE A 1 82 ? 7.719 9.090 -0.247 1.00 84.75 82 ILE A C 1
ATOM 658 O O . ILE A 1 82 ? 6.515 9.287 -0.089 1.00 84.75 82 ILE A O 1
ATOM 662 N N . TYR A 1 83 ? 8.280 7.910 -0.001 1.00 85.06 83 TYR A N 1
ATOM 663 C CA . TYR A 1 83 ? 7.532 6.785 0.542 1.00 85.06 83 TYR A CA 1
ATOM 664 C C . TYR A 1 83 ? 7.111 7.027 1.999 1.00 85.06 83 TYR A C 1
ATOM 666 O O . TYR A 1 83 ? 7.921 7.407 2.844 1.00 85.06 83 TYR A O 1
ATOM 674 N N . SER A 1 84 ? 5.859 6.699 2.315 1.00 87.00 84 SER A N 1
ATOM 675 C CA . SER A 1 84 ? 5.395 6.501 3.690 1.00 87.00 84 SER A CA 1
ATOM 676 C C . SER A 1 84 ? 4.443 5.310 3.763 1.00 87.00 84 SER A C 1
AT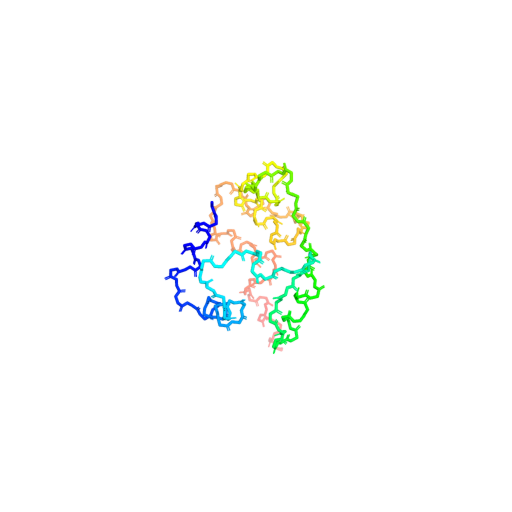OM 678 O O . SER A 1 84 ? 3.674 5.067 2.829 1.00 87.00 84 SER A O 1
ATOM 680 N N . ALA A 1 85 ? 4.441 4.596 4.892 1.00 87.00 85 ALA A N 1
ATOM 681 C CA . ALA A 1 85 ? 3.517 3.479 5.107 1.00 87.00 85 ALA A CA 1
ATOM 682 C C . ALA A 1 85 ? 2.045 3.910 4.968 1.00 87.00 85 ALA A C 1
ATOM 684 O O . ALA A 1 85 ? 1.230 3.157 4.447 1.00 87.00 85 ALA A O 1
ATOM 685 N N . VAL A 1 86 ? 1.725 5.146 5.370 1.00 85.44 86 VAL A N 1
ATOM 686 C CA . VAL A 1 86 ? 0.390 5.738 5.207 1.00 85.44 86 VAL A CA 1
ATOM 687 C C . VAL A 1 86 ? 0.041 5.874 3.726 1.00 85.44 86 VAL A C 1
ATOM 689 O O . VAL A 1 86 ? -0.950 5.297 3.297 1.00 85.44 86 VAL A O 1
ATOM 692 N N . SER A 1 87 ? 0.897 6.527 2.926 1.00 87.31 87 SER A N 1
ATOM 693 C CA . SER A 1 87 ? 0.662 6.691 1.481 1.00 87.31 87 SER A CA 1
ATOM 694 C C . SER A 1 87 ? 0.538 5.357 0.737 1.00 87.31 87 SER A C 1
ATOM 696 O O . SER A 1 87 ? -0.250 5.242 -0.194 1.00 87.31 87 SER A O 1
ATOM 698 N N . ALA A 1 88 ? 1.283 4.334 1.165 1.00 87.88 88 ALA A N 1
ATOM 699 C CA . ALA A 1 88 ? 1.203 3.004 0.578 1.00 87.88 88 ALA A CA 1
ATOM 700 C C . ALA A 1 88 ? -0.089 2.274 0.946 1.00 87.88 88 ALA A C 1
ATOM 702 O O . ALA A 1 88 ? -0.701 1.634 0.097 1.00 87.88 88 ALA A O 1
ATOM 703 N N . MET A 1 89 ? -0.546 2.397 2.192 1.00 84.94 89 MET A N 1
ATOM 704 C CA . MET A 1 89 ? -1.839 1.839 2.585 1.00 84.94 89 MET A CA 1
ATOM 705 C C . MET A 1 89 ? -2.995 2.579 1.915 1.00 84.94 89 MET A C 1
ATOM 707 O O . MET A 1 89 ? -3.953 1.936 1.495 1.00 84.94 89 MET A O 1
ATOM 711 N N . ASP A 1 90 ? -2.894 3.899 1.769 1.00 86.50 90 ASP A N 1
ATOM 712 C CA . ASP A 1 90 ? -3.880 4.719 1.064 1.00 86.50 90 ASP A CA 1
ATOM 713 C C . ASP A 1 90 ? -3.975 4.378 -0.422 1.00 86.50 90 ASP A C 1
ATOM 715 O O . ASP A 1 90 ? -5.075 4.360 -0.963 1.00 86.50 90 ASP A O 1
ATOM 719 N N . SER A 1 91 ? -2.860 4.041 -1.074 1.00 87.19 91 SER A N 1
ATOM 720 C CA . SER A 1 91 ? -2.881 3.637 -2.482 1.00 87.19 91 SER A CA 1
ATOM 721 C C . SER A 1 91 ? -3.425 2.228 -2.705 1.00 87.19 91 SER A C 1
ATOM 723 O O . SER A 1 91 ? -3.894 1.920 -3.796 1.00 87.19 91 SER A O 1
ATOM 725 N N . LEU A 1 92 ? -3.331 1.357 -1.696 1.00 86.38 92 LEU A N 1
ATOM 726 C CA . LEU A 1 92 ? -3.848 -0.011 -1.759 1.00 86.38 92 LEU A CA 1
ATOM 727 C C . LEU A 1 92 ? -5.319 -0.110 -1.344 1.00 86.38 92 LEU A C 1
ATOM 729 O O . LEU A 1 92 ? -6.030 -0.992 -1.825 1.00 86.38 92 LEU A O 1
ATOM 733 N N . ARG A 1 93 ? -5.782 0.747 -0.429 1.00 85.25 93 ARG A N 1
ATOM 734 C CA . ARG A 1 93 ? -7.143 0.672 0.111 1.00 85.25 93 ARG A CA 1
ATOM 735 C C . ARG A 1 93 ? -8.105 1.544 -0.682 1.00 85.25 93 ARG A C 1
ATOM 737 O O . ARG A 1 93 ? -7.819 2.690 -1.001 1.00 85.25 93 ARG A O 1
ATOM 744 N N . THR A 1 94 ? -9.319 1.051 -0.883 1.00 88.06 94 THR A N 1
ATOM 745 C CA . THR A 1 94 ? -10.428 1.924 -1.270 1.00 88.06 94 THR A CA 1
ATOM 746 C C . THR A 1 94 ? -10.800 2.795 -0.063 1.00 88.06 94 THR A C 1
ATOM 748 O O . THR A 1 94 ? -11.058 2.246 1.018 1.00 88.06 94 THR A O 1
ATOM 751 N N . PRO A 1 95 ? -10.819 4.134 -0.185 1.00 83.44 95 PRO A N 1
ATOM 752 C CA . PRO A 1 95 ? -11.226 4.997 0.913 1.00 83.44 95 PRO A CA 1
ATOM 753 C C . PRO A 1 95 ? -12.691 4.727 1.264 1.00 83.44 95 PRO A C 1
ATOM 755 O O . PRO A 1 95 ? -13.553 4.652 0.394 1.00 83.44 95 PRO A O 1
ATOM 758 N N . HIS A 1 96 ? -12.962 4.567 2.557 1.00 84.44 96 HIS A N 1
ATOM 759 C CA . HIS A 1 96 ? -14.313 4.416 3.089 1.00 84.44 96 HIS A CA 1
ATOM 760 C C . HIS A 1 96 ? -14.660 5.645 3.931 1.00 84.44 96 HIS A C 1
ATOM 762 O O . HIS A 1 96 ? -13.765 6.214 4.567 1.00 84.44 96 HIS A O 1
ATOM 768 N N . PRO A 1 97 ? -15.939 6.058 3.968 1.00 89.25 97 PRO A N 1
ATOM 769 C CA . PRO A 1 97 ? -16.356 7.168 4.808 1.00 89.25 97 PRO A CA 1
ATOM 770 C C . PRO A 1 97 ? -16.053 6.871 6.279 1.00 89.25 97 PRO A C 1
ATOM 772 O O . PRO A 1 97 ? -16.176 5.736 6.750 1.00 89.25 97 PRO A O 1
ATOM 775 N N . LEU A 1 98 ? -15.665 7.913 7.013 1.00 89.12 98 LEU A N 1
ATOM 776 C CA . LEU A 1 98 ? -15.451 7.807 8.450 1.00 89.12 98 LEU A CA 1
ATOM 777 C C . LEU A 1 98 ? -16.779 7.479 9.139 1.00 89.12 98 LEU A C 1
ATOM 779 O O . LEU A 1 98 ? -17.763 8.205 9.029 1.00 89.12 98 LEU A O 1
ATOM 783 N N . VAL A 1 99 ? -16.792 6.372 9.873 1.00 89.75 99 VAL A N 1
ATOM 784 C CA . VAL A 1 99 ? -17.931 5.930 10.684 1.00 89.75 99 VAL A CA 1
ATOM 785 C C . VAL A 1 99 ? -17.964 6.696 12.000 1.00 89.75 99 VAL A C 1
ATOM 787 O O . VAL A 1 99 ? -16.930 6.829 12.639 1.00 89.75 99 VAL A O 1
ATOM 790 N N . SER A 1 100 ? -19.128 7.158 12.458 1.00 89.75 100 SER A N 1
ATOM 791 C CA . SER A 1 100 ? -19.261 8.010 13.660 1.00 89.75 100 SER A CA 1
ATOM 792 C C . SER A 1 100 ? -18.577 7.453 14.919 1.00 89.75 100 SER A C 1
ATOM 794 O O . SER A 1 100 ? -18.051 8.208 15.733 1.00 89.75 100 SER A O 1
ATOM 796 N N . TRP A 1 101 ? -18.519 6.129 15.054 1.00 88.81 101 TRP A N 1
ATOM 797 C CA . TRP A 1 101 ? -17.940 5.433 16.201 1.00 88.81 101 TRP A CA 1
ATOM 798 C C . TRP A 1 101 ? -16.408 5.270 16.157 1.00 88.81 101 TRP A C 1
ATOM 800 O O . TRP A 1 101 ? -15.830 4.754 17.115 1.00 88.81 101 TRP A O 1
ATOM 810 N N . TYR A 1 102 ? -15.715 5.703 15.093 1.00 90.38 102 TYR A N 1
ATOM 811 C CA . TYR A 1 102 ? -14.273 5.444 14.928 1.00 90.38 102 TYR A CA 1
ATOM 812 C C . TYR A 1 102 ? -13.414 6.007 16.073 1.00 90.38 102 TYR A C 1
ATOM 814 O O . TYR A 1 102 ? -12.453 5.363 16.488 1.00 90.38 102 TYR A O 1
ATOM 822 N N . LYS A 1 103 ? -13.780 7.179 16.616 1.00 89.75 103 LYS A N 1
ATOM 823 C CA . LYS A 1 103 ? -13.047 7.837 17.713 1.00 89.75 103 LYS A CA 1
ATOM 824 C C . LYS A 1 103 ? -13.109 7.049 19.019 1.00 89.75 103 LYS A C 1
ATOM 826 O O . LYS A 1 103 ? -12.155 7.074 19.784 1.00 89.75 103 LYS A O 1
ATOM 831 N N . ILE A 1 104 ? -14.215 6.342 19.254 1.00 88.75 104 ILE A N 1
ATOM 832 C CA . ILE A 1 104 ? -14.402 5.504 20.446 1.00 88.75 104 ILE A CA 1
ATOM 833 C C . ILE A 1 104 ? -13.491 4.272 20.359 1.00 88.75 104 ILE A C 1
ATOM 835 O O . ILE A 1 104 ? -12.985 3.787 21.364 1.00 88.75 104 ILE A O 1
ATOM 839 N N . MET A 1 105 ? -13.245 3.785 19.143 1.00 88.19 105 MET A N 1
ATOM 840 C CA . MET A 1 105 ? -12.412 2.610 18.906 1.00 88.19 105 MET A CA 1
ATOM 841 C C . MET A 1 105 ? -10.917 2.906 18.841 1.00 88.19 105 MET A C 1
ATOM 843 O O . MET A 1 105 ? -10.119 2.068 19.237 1.00 88.19 105 MET A O 1
ATOM 847 N N . TRP A 1 106 ? -10.510 4.052 18.300 1.00 86.12 106 TRP A N 1
ATOM 848 C CA . TRP A 1 106 ? -9.111 4.301 17.940 1.00 86.12 106 TRP A CA 1
ATOM 849 C C . TRP A 1 106 ? -8.564 5.554 18.628 1.00 86.12 106 TRP A C 1
ATOM 851 O O . TRP A 1 106 ? -8.156 6.509 17.971 1.00 86.12 106 TRP A O 1
ATOM 861 N N . PHE A 1 107 ? -8.566 5.548 19.965 1.00 88.56 107 PHE A N 1
ATOM 862 C CA . PHE A 1 107 ? -7.941 6.583 20.794 1.00 88.56 107 PHE A CA 1
ATOM 863 C C . PHE A 1 107 ? -6.566 6.126 21.328 1.00 88.56 107 PHE A C 1
ATOM 865 O O . PHE A 1 107 ? -6.328 4.920 21.430 1.00 88.56 107 PHE A O 1
ATOM 872 N N . PRO A 1 108 ? -5.655 7.050 21.697 1.00 88.06 108 PRO A N 1
ATOM 873 C CA . PRO A 1 108 ? -4.262 6.714 22.027 1.00 88.06 108 PRO A CA 1
ATOM 874 C C . PRO A 1 108 ? -4.072 5.725 23.186 1.00 88.06 108 PRO A C 1
ATOM 876 O O . PRO A 1 108 ? -3.069 5.025 23.235 1.00 88.06 108 PRO A O 1
ATOM 879 N N . GLN A 1 109 ? -5.028 5.661 24.113 1.00 90.62 109 GLN A N 1
ATOM 880 C CA . GLN A 1 109 ? -4.994 4.783 25.289 1.00 90.62 109 GLN A CA 1
ATOM 881 C C . GLN A 1 109 ? -5.911 3.558 25.130 1.00 90.62 109 GLN A C 1
ATOM 883 O O . GLN A 1 109 ? -6.282 2.926 26.118 1.00 90.62 109 GLN A O 1
ATOM 888 N N . ASN A 1 110 ? -6.329 3.233 23.901 1.00 89.69 110 ASN A N 1
ATOM 889 C CA . ASN A 1 110 ? -7.203 2.089 23.682 1.00 89.69 110 ASN A CA 1
ATOM 890 C C . ASN A 1 110 ? -6.471 0.775 23.979 1.00 89.69 110 ASN A C 1
ATOM 892 O O . ASN A 1 110 ? -5.362 0.539 23.503 1.00 89.69 110 ASN A O 1
ATOM 896 N N . ILE A 1 111 ? -7.144 -0.121 24.699 1.00 92.19 111 ILE A N 1
ATOM 897 C CA . ILE A 1 111 ? -6.721 -1.508 24.865 1.00 92.19 111 ILE A CA 1
ATOM 898 C C . ILE A 1 111 ? -7.237 -2.285 23.644 1.00 92.19 111 ILE A C 1
ATOM 900 O O . ILE A 1 111 ? -8.452 -2.482 23.535 1.00 92.19 111 ILE A O 1
ATOM 904 N N . PRO A 1 112 ? -6.370 -2.798 22.746 1.00 90.75 112 PRO A N 1
ATOM 905 C CA . PRO A 1 112 ? -6.799 -3.395 21.476 1.00 90.75 112 PRO A CA 1
ATOM 906 C C . PRO A 1 112 ? -7.852 -4.499 21.625 1.00 90.75 112 PRO A C 1
ATOM 908 O O . PRO A 1 112 ? -8.781 -4.590 20.825 1.00 90.75 112 PRO A O 1
ATOM 911 N N . ARG A 1 113 ? -7.756 -5.301 22.696 1.00 92.25 113 ARG A N 1
ATOM 912 C CA . ARG A 1 113 ? -8.746 -6.335 23.034 1.00 92.25 113 ARG A CA 1
ATOM 913 C C . ARG A 1 113 ? -10.144 -5.746 23.245 1.00 92.25 113 ARG A C 1
ATOM 915 O O . ARG A 1 113 ? -11.112 -6.280 22.716 1.00 92.25 113 ARG A O 1
ATOM 922 N N . MET A 1 114 ? -10.245 -4.656 24.002 1.00 91.69 114 MET A N 1
ATOM 923 C CA . MET A 1 114 ? -11.523 -4.008 24.308 1.00 91.69 114 MET A CA 1
ATOM 924 C C . MET A 1 114 ? -12.086 -3.303 23.076 1.00 91.69 114 MET A C 1
ATOM 926 O O . MET A 1 114 ? -13.273 -3.441 22.792 1.00 91.69 114 MET A O 1
ATOM 930 N N . GLY A 1 115 ? -11.228 -2.646 22.288 1.00 91.56 115 GLY A N 1
ATOM 931 C CA . GLY A 1 115 ? -11.617 -2.079 20.995 1.00 91.56 115 GLY A CA 1
ATOM 932 C C . GLY A 1 115 ? -12.193 -3.129 20.042 1.00 91.56 115 GLY A C 1
ATOM 933 O O . GLY A 1 115 ? -13.232 -2.903 19.432 1.00 91.56 115 GLY A O 1
ATOM 934 N N . PHE A 1 116 ? -11.582 -4.313 19.964 1.00 90.31 116 PHE A N 1
ATOM 935 C CA . PHE A 1 116 ? -12.097 -5.404 19.134 1.00 90.31 116 PHE A CA 1
ATOM 936 C C . PHE A 1 116 ? -13.463 -5.927 19.612 1.00 90.31 116 PHE A C 1
ATOM 938 O O . PHE A 1 116 ? -14.360 -6.139 18.796 1.00 90.31 116 PHE A O 1
ATOM 945 N N . ILE A 1 117 ? -13.661 -6.092 20.924 1.00 91.25 117 ILE A N 1
ATOM 946 C CA . ILE A 1 117 ? -14.960 -6.504 21.486 1.00 91.25 117 ILE A CA 1
ATOM 947 C C . ILE A 1 117 ? -16.030 -5.441 21.203 1.00 91.25 117 ILE A C 1
ATOM 949 O O . ILE A 1 117 ? -17.126 -5.776 20.750 1.00 91.25 117 ILE A O 1
ATOM 953 N N . LEU A 1 118 ? -15.704 -4.162 21.404 1.00 91.56 118 LEU A N 1
ATOM 954 C CA . LEU A 1 118 ? -16.604 -3.048 21.113 1.00 91.56 118 LEU A CA 1
ATOM 955 C C . LEU A 1 118 ? -16.967 -2.989 19.622 1.00 91.56 118 LEU A C 1
ATOM 957 O O . LEU A 1 118 ? -18.131 -2.794 19.282 1.00 91.56 118 LEU A O 1
ATOM 961 N N . TRP A 1 119 ? -16.003 -3.223 18.729 1.00 91.94 119 TRP A N 1
ATOM 962 C CA . TRP A 1 119 ? -16.251 -3.322 17.291 1.00 91.94 119 TRP A CA 1
ATOM 963 C C . TRP A 1 119 ? -17.277 -4.405 16.957 1.00 91.94 119 TRP A C 1
ATOM 965 O O . TRP A 1 119 ? -18.216 -4.166 16.194 1.00 91.94 119 TRP A O 1
ATOM 975 N N . LEU A 1 120 ? -17.119 -5.595 17.545 1.00 91.56 120 LEU A N 1
ATOM 976 C CA . LEU A 1 120 ? -18.060 -6.698 17.363 1.00 91.56 120 LEU A CA 1
ATOM 977 C C . LEU A 1 120 ? -19.445 -6.348 17.910 1.00 91.56 120 LEU A C 1
ATOM 979 O O . LEU A 1 120 ? -20.438 -6.666 17.254 1.00 91.56 120 LEU A O 1
ATOM 983 N N . ALA A 1 121 ? -19.520 -5.672 19.059 1.00 90.06 121 ALA A N 1
ATOM 984 C CA . ALA A 1 121 ? -20.776 -5.214 19.647 1.00 90.06 121 ALA A CA 1
ATOM 985 C C . ALA A 1 121 ? -21.495 -4.206 18.735 1.00 90.06 121 ALA A C 1
ATOM 987 O O . ALA A 1 121 ? -22.655 -4.422 18.390 1.00 90.06 121 ALA A O 1
ATOM 988 N N . ILE A 1 122 ? -20.789 -3.180 18.242 1.00 89.62 122 ILE A N 1
ATOM 989 C CA . ILE A 1 122 ? -21.327 -2.188 17.291 1.00 89.62 122 ILE A CA 1
ATOM 990 C C . ILE A 1 122 ? -21.835 -2.864 16.009 1.00 89.62 122 ILE A C 1
ATOM 992 O O . ILE A 1 122 ? -22.844 -2.456 15.438 1.00 89.62 122 ILE A O 1
ATOM 996 N N . LYS A 1 123 ? -21.152 -3.917 15.544 1.00 89.06 123 LYS A N 1
ATOM 997 C CA . LYS A 1 123 ? -21.556 -4.682 14.355 1.00 89.06 123 LYS A CA 1
ATOM 998 C C . LYS A 1 123 ? -22.650 -5.724 14.639 1.00 89.06 123 LYS A C 1
ATOM 1000 O O . LYS A 1 123 ? -23.023 -6.436 13.708 1.00 89.06 123 LYS A O 1
ATOM 1005 N N . GLY A 1 124 ? -23.127 -5.873 15.880 1.00 86.94 124 GLY A N 1
ATOM 1006 C CA . GLY A 1 124 ? -24.088 -6.920 16.260 1.00 86.94 124 GLY A CA 1
ATOM 1007 C C . GLY A 1 124 ? -23.546 -8.342 16.052 1.00 86.94 124 GLY A C 1
ATOM 1008 O O . GLY A 1 124 ? -24.289 -9.289 15.782 1.00 86.94 124 GLY A O 1
ATOM 1009 N N . ARG A 1 125 ? -22.220 -8.507 16.092 1.00 86.81 125 ARG A N 1
ATOM 1010 C CA . ARG A 1 125 ? -21.515 -9.784 15.880 1.00 86.81 125 ARG A CA 1
ATOM 1011 C C . ARG A 1 125 ? -21.032 -10.417 17.180 1.00 86.81 125 ARG A C 1
ATOM 1013 O O . ARG A 1 125 ? -20.379 -11.452 17.132 1.00 86.81 125 ARG A O 1
ATOM 1020 N N . LEU A 1 126 ? -21.369 -9.828 18.324 1.00 84.25 126 LEU A N 1
ATOM 1021 C CA . LEU A 1 126 ? -21.206 -10.496 19.604 1.00 84.25 126 LEU A CA 1
ATOM 1022 C C . LEU A 1 126 ? -22.217 -11.651 19.684 1.00 84.25 126 LEU A C 1
ATOM 1024 O O . LEU A 1 126 ? -23.380 -11.497 19.306 1.00 84.25 126 LEU A O 1
ATOM 1028 N N . SER A 1 127 ? -21.765 -12.822 20.121 1.00 71.88 127 SER A N 1
ATOM 1029 C CA . SER A 1 127 ? -22.651 -13.952 20.403 1.00 71.88 127 SER A CA 1
ATOM 1030 C C . SER A 1 127 ? -23.320 -13.717 21.757 1.00 71.88 127 SER A C 1
ATOM 1032 O O . SER A 1 127 ? -22.921 -14.309 22.755 1.00 71.88 127 SER A O 1
ATOM 1034 N N . THR A 1 128 ? -24.276 -12.791 21.820 1.00 72.38 128 THR A N 1
ATOM 1035 C CA . THR A 1 128 ? -25.154 -12.652 22.987 1.00 72.38 128 THR A CA 1
ATOM 1036 C C . THR A 1 128 ? -26.264 -13.699 22.910 1.00 72.38 128 THR A C 1
ATOM 1038 O O . THR A 1 128 ? -26.665 -14.120 21.821 1.00 72.38 128 THR A O 1
ATOM 1041 N N . LEU A 1 129 ? -26.762 -14.133 24.072 1.00 65.06 129 LEU A N 1
ATOM 1042 C CA . LEU A 1 129 ? -27.870 -15.091 24.190 1.00 65.06 129 LEU A CA 1
ATOM 1043 C C . LEU A 1 129 ? -29.158 -14.632 23.466 1.00 65.06 129 LEU A C 1
ATOM 1045 O O . LEU A 1 129 ? -30.016 -15.463 23.194 1.00 65.06 129 LEU A O 1
ATOM 1049 N N . ASP A 1 130 ? -29.259 -13.366 23.038 1.00 62.47 130 ASP A N 1
ATOM 1050 C CA . ASP A 1 130 ? -30.339 -12.861 22.169 1.00 62.47 130 ASP A CA 1
ATOM 1051 C C . ASP A 1 130 ? -30.468 -13.619 20.838 1.00 62.47 130 ASP A C 1
ATOM 1053 O O . ASP A 1 130 ? -31.553 -13.696 20.262 1.00 62.47 130 ASP A O 1
ATOM 1057 N N . ARG A 1 131 ? -29.373 -14.194 20.313 1.00 59.75 131 ARG A N 1
ATOM 1058 C CA . ARG A 1 131 ? -29.441 -15.047 19.111 1.00 59.75 131 ARG A CA 1
ATOM 1059 C C . ARG A 1 131 ? -30.021 -16.433 19.400 1.00 59.75 131 ARG A C 1
ATOM 1061 O O . ARG A 1 131 ? -30.544 -17.049 18.476 1.00 59.75 131 ARG A O 1
ATOM 1068 N N . VAL A 1 132 ? -29.932 -16.900 20.646 1.00 59.56 132 VAL A N 1
ATOM 1069 C CA . VAL A 1 132 ? -30.427 -18.217 21.080 1.00 59.56 132 VAL A CA 1
ATOM 1070 C C . VAL A 1 132 ? -31.942 -18.179 21.293 1.00 59.56 132 VAL A C 1
ATOM 1072 O O . VAL A 1 132 ? -32.624 -19.102 20.868 1.00 59.56 132 VAL A O 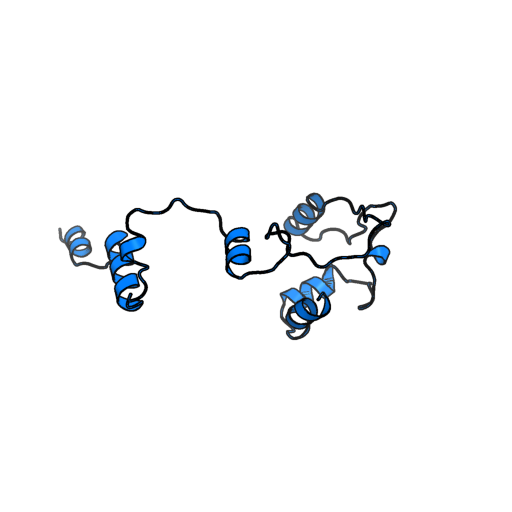1
ATOM 1075 N N . GLN A 1 133 ? -32.498 -17.063 21.782 1.00 57.12 133 GLN A N 1
ATOM 1076 C CA . GLN A 1 133 ? -33.956 -16.893 21.922 1.00 57.12 133 GLN A CA 1
ATOM 1077 C C . GLN A 1 133 ? -34.737 -16.937 20.600 1.00 57.12 133 GLN A C 1
ATOM 1079 O O . GLN A 1 133 ? -35.948 -17.112 20.611 1.00 57.12 133 GLN A O 1
ATOM 1084 N N . ARG A 1 134 ? -34.075 -16.786 19.445 1.00 57.09 134 ARG A N 1
ATOM 1085 C CA . ARG A 1 134 ? -34.734 -16.896 18.134 1.00 57.09 134 ARG A CA 1
ATOM 1086 C C . ARG A 1 134 ? -34.955 -18.357 17.693 1.00 57.09 134 ARG A C 1
ATOM 1088 O O . ARG A 1 134 ? -35.535 -18.569 16.633 1.00 57.09 134 ARG A O 1
ATOM 1095 N N . TYR A 1 135 ? -34.458 -19.330 18.462 1.00 58.31 135 TYR A N 1
ATOM 1096 C CA . TYR A 1 135 ? -34.519 -20.764 18.156 1.00 58.31 135 TYR A CA 1
ATOM 1097 C C . TYR A 1 135 ? -35.178 -21.624 19.246 1.00 58.31 135 TYR A C 1
ATOM 1099 O O . TYR A 1 135 ? -35.284 -22.830 19.040 1.00 58.31 135 TYR A O 1
ATOM 1107 N N . ASP A 1 136 ? -35.652 -21.033 20.347 1.00 51.75 136 ASP A N 1
ATOM 1108 C CA . ASP A 1 136 ? -36.577 -21.719 21.255 1.00 51.75 136 ASP A CA 1
ATOM 1109 C C . ASP A 1 136 ? -38.020 -21.497 20.746 1.00 51.75 136 ASP A C 1
ATOM 1111 O O . ASP A 1 136 ? -38.435 -20.337 20.649 1.00 51.75 136 ASP A O 1
ATOM 1115 N N . PRO A 1 137 ? -38.753 -22.556 20.335 1.00 56.00 137 PRO A N 1
ATOM 1116 C CA . PRO A 1 137 ? -40.168 -22.475 19.964 1.00 56.00 137 PRO A CA 1
ATOM 1117 C C . PRO A 1 137 ? -41.094 -22.175 21.150 1.00 56.00 137 PRO A C 1
ATOM 1119 O O . PRO A 1 137 ? -40.750 -22.540 22.297 1.00 56.00 137 PRO A O 1
#

InterPro domains:
  IPR026960 Reverse transcriptase zinc-binding domain [PF13966] (83-134)

Secondary structure (DSSP, 8-state):
-HHHHHHHHHS---HHHHHHHHHTSTT--TT--GGGGEETTEE-PPPPSSHHHHHHHHTPPP----TTS------TTSTTS---HHHHHHHHSPP-PPPTTHHHHS-TT--HHHHHHHHHHHTT-S--GGGTTTS--